Protein AF-A0A235IT20-F1 (afdb_monomer_lite)

Secondary structure (DSSP, 8-state):
----GGG--HHHHHHHTS-HHHHHHHHTSHHHHHHHHHHHHHHHHHHH-SS--HHHHHHHHHTT-STT--TT---

pLDDT: mean 77.55, std 10.57, range [43.34, 90.31]

Radius of gyration: 14.4 Å; chains: 1; bounding box: 33×15×36 Å

Foldseek 3Di:
DDDPLVPQQVLVVVLVVDDPVVSVVQCPDQLSVQVNVLSVVLSVLVVVDPDCDPVNVVCNVCVPPPVPADSVRDD

Sequence (75 aa):
MNLNYGEFHILERELEAFPPMHRIALANHPFTVREMAKQSEDLQHLQETPTLTTEFLQRLRTSSENGGKSLLDLS

Structure (mmCIF, N/CA/C/O backbone):
data_AF-A0A235IT20-F1
#
_entry.id   AF-A0A235IT20-F1
#
loop_
_atom_site.group_PDB
_atom_site.id
_atom_site.type_symbol
_atom_site.label_atom_id
_atom_site.label_alt_id
_atom_site.label_comp_id
_atom_site.label_asym_id
_atom_site.label_entity_id
_atom_site.label_seq_id
_atom_site.pdbx_PDB_ins_code
_atom_site.Cartn_x
_atom_site.Cartn_y
_atom_site.Cartn_z
_atom_site.occupancy
_atom_site.B_iso_or_equiv
_atom_site.auth_seq_id
_atom_site.auth_comp_id
_atom_site.auth_asym_id
_atom_site.auth_atom_id
_atom_site.pdbx_PDB_model_num
ATOM 1 N N . MET A 1 1 ? -0.345 -3.268 20.834 1.00 43.34 1 MET A N 1
ATOM 2 C CA . MET A 1 1 ? 0.470 -3.966 19.816 1.00 43.34 1 MET A CA 1
ATOM 3 C C . MET A 1 1 ? 1.316 -2.887 19.155 1.00 43.34 1 MET A C 1
ATOM 5 O O . MET A 1 1 ? 0.724 -1.949 18.649 1.00 43.34 1 MET A O 1
ATOM 9 N N . ASN A 1 2 ? 2.647 -2.919 19.277 1.00 45.53 2 ASN A N 1
ATOM 10 C CA . ASN A 1 2 ? 3.518 -1.901 18.672 1.00 45.53 2 ASN A CA 1
ATOM 11 C C . ASN A 1 2 ? 3.855 -2.374 17.254 1.00 45.53 2 ASN A C 1
ATOM 13 O O . ASN A 1 2 ? 4.755 -3.191 17.072 1.00 45.53 2 ASN A O 1
ATOM 17 N N . LEU A 1 3 ? 3.052 -1.965 16.273 1.00 55.50 3 LEU A N 1
ATOM 18 C CA . LEU A 1 3 ? 3.317 -2.262 14.869 1.00 55.50 3 LEU A CA 1
ATOM 19 C C . LEU A 1 3 ? 4.419 -1.303 14.402 1.00 55.50 3 LEU A C 1
ATOM 21 O O . LEU A 1 3 ? 4.260 -0.087 14.477 1.00 55.50 3 LEU A O 1
ATOM 25 N N . ASN A 1 4 ? 5.570 -1.839 13.990 1.00 59.16 4 ASN A N 1
ATOM 26 C CA . ASN A 1 4 ? 6.641 -1.029 13.417 1.00 59.16 4 ASN A CA 1
ATOM 27 C C . ASN A 1 4 ? 6.227 -0.616 12.003 1.00 59.16 4 ASN A C 1
ATOM 29 O O . ASN A 1 4 ? 6.340 -1.403 11.065 1.00 59.16 4 ASN A O 1
ATOM 33 N N . TYR A 1 5 ? 5.725 0.612 11.862 1.00 58.75 5 TYR A N 1
ATOM 34 C CA . TYR A 1 5 ? 5.183 1.070 10.590 1.00 58.75 5 TYR A CA 1
ATOM 35 C C . TYR A 1 5 ? 6.239 1.375 9.515 1.00 58.75 5 TYR A C 1
ATOM 37 O O . TYR A 1 5 ? 5.889 1.526 8.347 1.00 58.75 5 TYR A O 1
ATOM 45 N N . GLY A 1 6 ? 7.526 1.412 9.881 1.00 58.16 6 GLY A N 1
ATOM 46 C CA . GLY A 1 6 ? 8.627 1.666 8.946 1.00 58.16 6 GLY A CA 1
ATOM 47 C C . GLY A 1 6 ? 8.858 0.546 7.925 1.00 5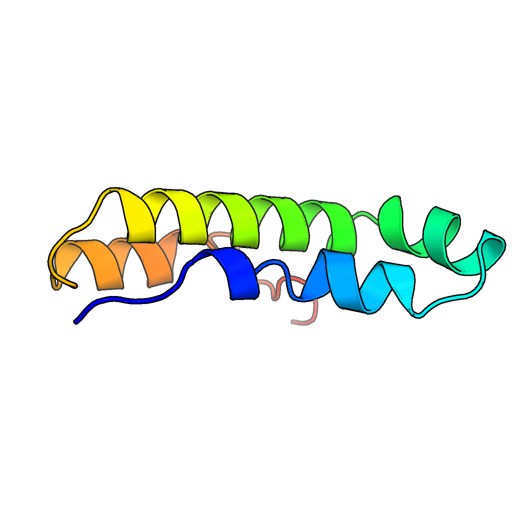8.16 6 GLY A C 1
ATOM 48 O O . GLY A 1 6 ? 9.550 0.762 6.935 1.00 58.16 6 GLY A O 1
ATOM 49 N N . GLU A 1 7 ? 8.276 -0.641 8.128 1.00 60.72 7 GLU A N 1
ATOM 50 C CA . GLU A 1 7 ? 8.448 -1.783 7.220 1.00 60.72 7 GLU A CA 1
ATOM 51 C C . GLU A 1 7 ? 7.380 -1.901 6.122 1.00 60.72 7 GLU A C 1
ATOM 53 O O . GLU A 1 7 ? 7.533 -2.726 5.224 1.00 60.72 7 GLU A O 1
ATOM 58 N N . PHE A 1 8 ? 6.321 -1.087 6.144 1.00 64.44 8 PHE A N 1
ATOM 59 C CA . PHE A 1 8 ? 5.183 -1.263 5.232 1.00 64.44 8 PHE A CA 1
ATOM 60 C C . PHE A 1 8 ? 5.299 -0.524 3.889 1.00 64.44 8 PHE A C 1
ATOM 62 O O . PHE A 1 8 ? 4.381 -0.606 3.078 1.00 64.44 8 PHE A O 1
ATOM 69 N N . HIS A 1 9 ? 6.428 0.129 3.598 1.00 71.38 9 HIS A N 1
ATOM 70 C CA . HIS A 1 9 ? 6.735 0.665 2.261 1.00 71.38 9 HIS A CA 1
ATOM 71 C C . HIS A 1 9 ? 7.177 -0.456 1.300 1.00 71.38 9 HIS A C 1
ATOM 73 O O . HIS A 1 9 ? 8.266 -0.430 0.721 1.00 71.38 9 HIS A O 1
ATOM 79 N N . ILE A 1 10 ? 6.347 -1.493 1.173 1.00 78.44 10 ILE A N 1
ATOM 80 C CA . ILE A 1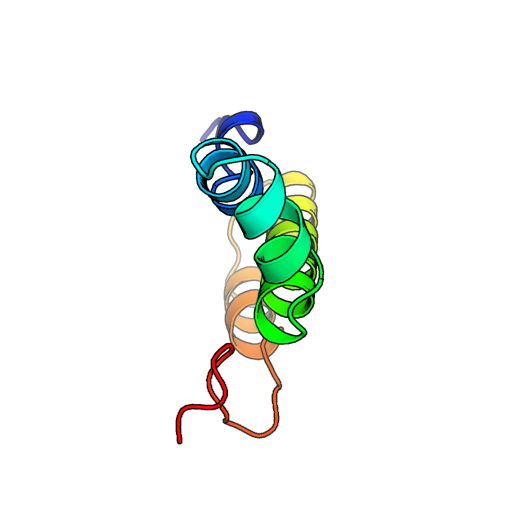 10 ? 6.672 -2.732 0.453 1.00 78.44 10 ILE A CA 1
ATOM 81 C C . ILE A 1 10 ? 6.900 -2.437 -1.032 1.00 78.44 10 ILE A C 1
ATOM 83 O O . ILE A 1 10 ? 7.896 -2.883 -1.593 1.00 78.44 10 ILE A O 1
ATOM 87 N N . LEU A 1 11 ? 6.053 -1.610 -1.651 1.00 78.62 11 LEU A N 1
ATOM 88 C CA . LEU A 1 11 ? 6.189 -1.276 -3.073 1.00 78.62 11 LEU A CA 1
ATOM 89 C C . LEU A 1 11 ? 7.385 -0.396 -3.391 1.00 78.62 11 LEU A C 1
ATOM 91 O O . LEU A 1 11 ? 7.996 -0.567 -4.439 1.00 78.62 11 LEU A O 1
ATOM 95 N N . GLU A 1 12 ? 7.736 0.536 -2.508 1.00 81.94 12 GLU A N 1
ATOM 96 C CA . GLU A 1 12 ? 8.942 1.347 -2.693 1.00 81.94 12 GLU A CA 1
ATOM 97 C C . GLU A 1 12 ? 10.180 0.449 -2.686 1.00 81.94 12 GLU A C 1
ATOM 99 O O . GLU A 1 12 ? 11.019 0.541 -3.581 1.00 81.94 12 GLU A O 1
ATOM 104 N N . ARG A 1 13 ? 10.234 -0.501 -1.744 1.00 84.12 13 ARG A N 1
ATOM 105 C CA . ARG A 1 13 ? 11.300 -1.504 -1.665 1.00 84.12 13 ARG A CA 1
ATOM 106 C C . ARG A 1 13 ? 11.331 -2.418 -2.891 1.00 84.12 13 ARG A C 1
ATOM 108 O O . ARG A 1 13 ? 12.405 -2.706 -3.415 1.00 84.12 13 ARG A O 1
ATOM 115 N N . GLU A 1 14 ? 10.175 -2.882 -3.359 1.00 85.00 14 GLU A N 1
ATOM 116 C CA . GLU A 1 14 ? 10.083 -3.710 -4.566 1.00 85.00 14 GLU A CA 1
ATOM 117 C C . GLU A 1 14 ? 10.535 -2.939 -5.813 1.00 85.00 14 GLU A C 1
ATOM 119 O O . GLU A 1 14 ? 11.281 -3.483 -6.625 1.00 85.00 14 GLU A O 1
ATOM 124 N N . LEU A 1 15 ? 10.172 -1.658 -5.942 1.00 85.00 15 LEU A N 1
ATOM 125 C CA . LEU A 1 15 ? 10.614 -0.786 -7.036 1.00 85.00 15 LEU A CA 1
ATOM 126 C C . LEU A 1 15 ? 12.130 -0.559 -7.036 1.00 85.00 15 LEU A C 1
ATOM 128 O O . LEU A 1 15 ? 12.738 -0.475 -8.105 1.00 85.00 15 LEU A O 1
ATOM 132 N N . GLU A 1 16 ? 12.750 -0.468 -5.860 1.00 86.69 16 GLU A N 1
ATOM 133 C CA . GLU A 1 16 ? 14.204 -0.339 -5.713 1.00 86.69 16 GLU A CA 1
ATOM 134 C C . GLU A 1 16 ? 14.975 -1.588 -6.151 1.00 86.69 16 GLU A C 1
ATOM 136 O O . GLU A 1 16 ? 16.133 -1.471 -6.555 1.00 86.69 16 GLU A O 1
ATOM 141 N N . ALA A 1 17 ? 14.340 -2.764 -6.141 1.00 88.31 17 ALA A N 1
ATOM 142 C CA . ALA A 1 17 ? 14.951 -4.006 -6.610 1.00 88.31 17 ALA A CA 1
ATOM 143 C C . ALA A 1 17 ? 15.069 -4.087 -8.146 1.00 88.31 17 ALA A C 1
ATOM 145 O O . ALA A 1 17 ? 15.803 -4.932 -8.666 1.00 88.31 17 ALA A O 1
ATOM 146 N N . PHE A 1 18 ? 14.374 -3.218 -8.891 1.00 87.06 18 PHE A N 1
ATOM 147 C CA . PHE A 1 18 ? 14.440 -3.190 -10.352 1.00 87.06 18 PHE A CA 1
ATOM 148 C C . PHE A 1 18 ? 15.601 -2.327 -10.874 1.00 87.06 18 PHE A C 1
ATOM 150 O O . PHE A 1 18 ? 15.931 -1.290 -10.293 1.00 87.06 18 PHE A O 1
ATOM 157 N N . PRO A 1 19 ? 16.186 -2.676 -12.040 1.00 90.31 19 PRO A N 1
ATOM 158 C CA . PRO A 1 19 ? 17.163 -1.819 -12.704 1.00 90.31 19 PRO A CA 1
ATOM 159 C C . PRO A 1 19 ? 16.604 -0.408 -12.967 1.00 90.31 19 PRO A C 1
ATOM 161 O O . PRO A 1 19 ? 15.412 -0.286 -13.270 1.00 90.31 19 PRO A O 1
ATOM 164 N N . PRO A 1 20 ? 17.442 0.650 -12.968 1.00 86.44 20 PRO A N 1
ATOM 165 C CA . PRO A 1 20 ? 16.981 2.042 -13.017 1.00 86.44 20 PRO A CA 1
ATOM 166 C C . PRO A 1 20 ? 15.975 2.365 -14.134 1.00 86.44 20 PRO A C 1
ATOM 168 O O . PRO A 1 20 ? 15.007 3.080 -13.896 1.00 86.44 20 PRO A O 1
ATOM 171 N N . MET A 1 21 ? 16.149 1.805 -15.337 1.00 84.62 21 MET A N 1
ATOM 172 C CA . MET A 1 21 ? 15.211 2.034 -16.446 1.00 84.62 21 MET A CA 1
ATOM 173 C C . MET A 1 21 ? 13.826 1.415 -16.208 1.00 84.62 21 MET A C 1
ATOM 175 O O . MET A 1 21 ? 12.813 2.049 -16.494 1.00 84.62 21 MET A O 1
ATOM 179 N N . HIS A 1 22 ? 13.766 0.200 -15.657 1.00 84.44 22 HIS A N 1
ATOM 180 C CA . HIS A 1 22 ? 12.500 -0.471 -15.349 1.00 84.44 22 HIS A CA 1
ATOM 181 C C . HIS A 1 22 ? 11.801 0.184 -14.161 1.00 84.44 22 HIS A C 1
ATOM 183 O O . HIS A 1 22 ? 10.583 0.338 -14.176 1.00 84.44 22 HIS A O 1
ATOM 189 N N . ARG A 1 23 ? 12.576 0.648 -13.174 1.00 86.31 23 ARG A N 1
ATOM 190 C CA . ARG A 1 23 ? 12.060 1.388 -12.023 1.00 86.31 23 ARG A CA 1
ATOM 191 C C . ARG A 1 23 ? 11.292 2.638 -12.449 1.00 86.31 23 ARG A C 1
ATOM 193 O O . ARG A 1 23 ? 10.204 2.859 -11.941 1.00 86.31 23 ARG A O 1
ATOM 200 N N . ILE A 1 24 ? 11.811 3.429 -13.393 1.00 83.75 24 ILE A N 1
ATOM 201 C CA . ILE A 1 24 ? 11.120 4.640 -13.878 1.00 83.75 24 ILE A CA 1
ATOM 202 C C . ILE A 1 24 ? 9.810 4.280 -14.592 1.00 83.75 24 ILE A C 1
ATOM 204 O O . ILE A 1 24 ? 8.793 4.936 -14.378 1.00 83.75 24 ILE A O 1
ATOM 208 N N . ALA A 1 25 ? 9.817 3.240 -15.429 1.00 86.69 25 ALA A N 1
ATOM 209 C CA . ALA A 1 25 ? 8.618 2.805 -16.143 1.00 86.69 25 ALA A CA 1
ATOM 210 C C . ALA A 1 25 ? 7.531 2.282 -15.186 1.00 86.69 25 ALA A C 1
ATOM 212 O O . ALA A 1 25 ? 6.365 2.640 -15.330 1.00 86.69 25 ALA A O 1
ATOM 213 N N . LEU A 1 26 ? 7.920 1.479 -14.190 1.00 85.88 26 LEU A N 1
ATOM 214 C CA . LEU A 1 26 ? 7.010 0.927 -13.187 1.00 85.88 26 LEU A CA 1
ATOM 215 C C . LEU A 1 26 ? 6.513 2.001 -12.215 1.00 85.88 26 LEU A C 1
ATOM 217 O O . LEU A 1 26 ? 5.315 2.085 -11.984 1.00 85.88 26 LEU A O 1
ATOM 221 N N . ALA A 1 27 ? 7.389 2.873 -11.706 1.00 85.06 27 ALA A N 1
ATOM 222 C CA . ALA A 1 27 ? 7.008 3.937 -10.773 1.00 85.06 27 ALA A CA 1
ATOM 223 C C . ALA A 1 27 ? 5.989 4.920 -11.374 1.00 85.06 27 ALA A C 1
ATOM 225 O O . ALA A 1 27 ? 5.140 5.441 -10.659 1.00 85.06 27 ALA A O 1
ATOM 226 N N . ASN A 1 28 ? 6.045 5.141 -12.690 1.00 85.88 28 ASN A N 1
ATOM 227 C CA . ASN A 1 28 ? 5.104 6.009 -13.398 1.00 85.88 28 ASN A CA 1
ATOM 228 C C . ASN A 1 28 ? 3.853 5.273 -13.907 1.00 85.88 28 ASN A C 1
ATOM 230 O O . ASN A 1 28 ? 2.976 5.901 -14.505 1.00 85.88 28 ASN A O 1
ATOM 234 N N . HIS A 1 29 ? 3.750 3.955 -13.710 1.00 87.31 29 HIS A N 1
ATOM 235 C CA . HIS A 1 29 ? 2.592 3.201 -14.167 1.00 87.31 29 HIS A CA 1
ATOM 236 C C . HIS A 1 29 ? 1.349 3.579 -13.337 1.00 87.31 29 HIS A C 1
ATOM 238 O O . HIS A 1 29 ? 1.423 3.578 -12.106 1.00 87.31 29 HIS A O 1
ATOM 244 N N . PRO A 1 30 ? 0.178 3.835 -13.957 1.00 84.56 30 PRO A N 1
ATOM 245 C CA . PRO A 1 30 ? -1.027 4.256 -13.235 1.00 84.56 30 PRO A CA 1
ATOM 246 C C . PRO A 1 30 ? -1.447 3.324 -12.090 1.00 84.56 30 PRO A C 1
ATOM 248 O O . PRO A 1 30 ? -1.933 3.796 -11.064 1.00 84.56 30 PRO A O 1
ATOM 251 N N . PHE A 1 31 ? -1.242 2.011 -12.241 1.00 84.62 31 PHE A N 1
ATOM 252 C CA . PHE A 1 31 ? -1.527 1.041 -11.174 1.00 84.62 31 PHE A CA 1
ATOM 253 C C . PHE A 1 31 ? -0.553 1.158 -10.004 1.00 84.62 31 PHE A C 1
ATOM 255 O O . PHE A 1 31 ? -0.987 1.132 -8.860 1.00 84.62 31 PHE A O 1
ATOM 262 N N . THR A 1 32 ? 0.737 1.352 -10.274 1.00 84.81 32 THR A N 1
ATOM 263 C CA . THR A 1 32 ? 1.749 1.513 -9.227 1.00 84.81 32 THR A CA 1
ATOM 264 C C . THR A 1 32 ? 1.520 2.798 -8.446 1.00 8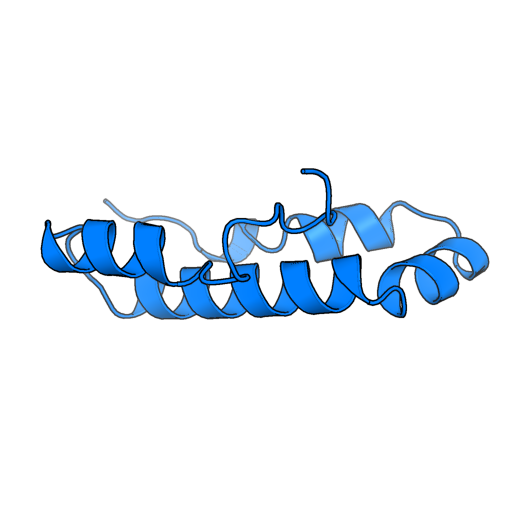4.81 32 THR A C 1
ATOM 266 O O . THR A 1 32 ? 1.509 2.766 -7.223 1.00 84.81 32 THR A O 1
ATOM 269 N N . VAL A 1 33 ? 1.238 3.910 -9.132 1.00 85.69 33 VAL A N 1
ATOM 270 C CA . VAL A 1 33 ? 0.901 5.185 -8.477 1.00 85.69 33 VAL A CA 1
ATOM 271 C C . VAL A 1 33 ? -0.326 5.034 -7.576 1.00 85.69 33 VAL A C 1
ATOM 273 O O . VAL A 1 33 ? -0.328 5.502 -6.440 1.00 85.69 33 VAL A O 1
ATOM 276 N N . ARG A 1 34 ? -1.369 4.356 -8.067 1.00 83.56 34 ARG A N 1
ATOM 277 C CA . ARG A 1 34 ? -2.603 4.124 -7.309 1.00 83.56 34 ARG A CA 1
ATOM 278 C C . ARG A 1 34 ? -2.374 3.242 -6.087 1.00 83.56 34 ARG A C 1
ATOM 280 O O . ARG A 1 34 ? -2.873 3.551 -5.011 1.00 83.56 34 ARG A O 1
ATOM 287 N N . GLU A 1 35 ? -1.633 2.160 -6.261 1.00 84.25 35 GLU A N 1
ATOM 288 C CA . GLU A 1 35 ? -1.317 1.234 -5.184 1.00 84.25 35 GLU A CA 1
ATOM 289 C C . GLU A 1 35 ? -0.442 1.913 -4.116 1.00 84.25 35 GLU A C 1
ATOM 291 O O . GLU A 1 35 ? -0.750 1.812 -2.932 1.00 84.25 35 GLU A O 1
ATOM 296 N N . MET A 1 36 ? 0.582 2.678 -4.513 1.00 84.62 36 MET A N 1
ATOM 297 C CA . MET A 1 36 ? 1.408 3.448 -3.575 1.00 84.62 36 MET A CA 1
ATOM 298 C C . MET A 1 36 ? 0.573 4.463 -2.790 1.00 84.62 36 MET A C 1
ATOM 300 O O . MET A 1 36 ? 0.683 4.520 -1.568 1.00 84.62 36 MET A O 1
ATOM 304 N N . ALA A 1 37 ? -0.308 5.212 -3.464 1.00 84.88 37 ALA A N 1
ATOM 305 C CA . ALA A 1 37 ? -1.204 6.157 -2.799 1.00 84.88 37 ALA A CA 1
ATOM 306 C C . ALA A 1 37 ? -2.110 5.459 -1.771 1.00 84.88 37 ALA A C 1
ATOM 308 O O . ALA A 1 37 ? -2.251 5.940 -0.647 1.00 84.88 37 ALA A O 1
ATOM 309 N N . LYS A 1 38 ? -2.660 4.291 -2.127 1.00 84.31 38 LYS A N 1
ATOM 310 C CA . LYS A 1 38 ? -3.496 3.497 -1.226 1.00 84.31 38 LYS A CA 1
ATOM 311 C C . LYS A 1 38 ? -2.712 2.966 -0.024 1.00 84.31 38 LYS A C 1
ATOM 313 O O . LYS A 1 38 ? -3.187 3.073 1.101 1.00 84.31 38 LYS A O 1
ATOM 318 N N . GLN A 1 39 ? -1.513 2.422 -0.238 1.00 83.38 39 GLN A N 1
ATOM 319 C CA . GLN A 1 39 ? -0.664 1.943 0.856 1.00 83.38 39 GLN A CA 1
ATOM 320 C C . GLN A 1 39 ? -0.294 3.074 1.819 1.00 83.38 39 GLN A C 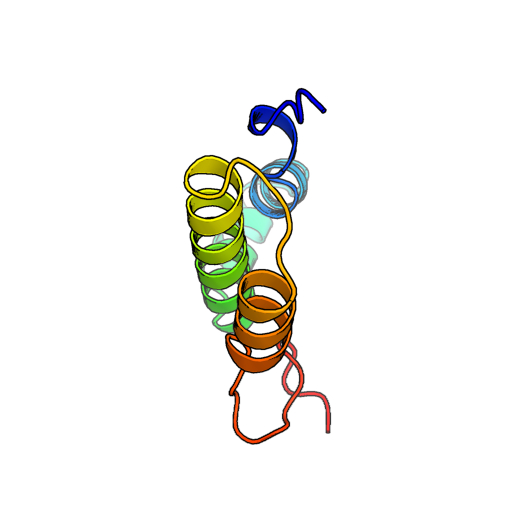1
ATOM 322 O O . GLN A 1 39 ? -0.341 2.875 3.032 1.00 83.38 39 GLN A O 1
ATOM 327 N N . SER A 1 40 ? 0.025 4.266 1.304 1.00 84.75 40 SER A N 1
ATOM 328 C CA . SER A 1 40 ? 0.301 5.439 2.139 1.00 84.75 40 SER A CA 1
ATOM 329 C C . SER A 1 40 ? -0.909 5.862 2.976 1.00 84.75 40 SER A C 1
ATOM 331 O O . SER A 1 40 ? -0.759 6.098 4.173 1.00 84.75 40 SER A O 1
ATOM 333 N N . GLU A 1 41 ? -2.100 5.922 2.378 1.00 85.44 41 GLU A N 1
ATOM 334 C CA . GLU A 1 41 ? -3.340 6.266 3.086 1.00 85.44 41 GLU A CA 1
ATOM 335 C C . GLU A 1 41 ? -3.679 5.235 4.175 1.00 85.44 41 GLU A C 1
ATOM 337 O O . GLU A 1 41 ? -3.941 5.594 5.326 1.00 85.44 41 GLU A O 1
ATOM 342 N N . ASP A 1 42 ? -3.622 3.944 3.839 1.00 84.12 42 ASP A N 1
ATOM 343 C CA . AS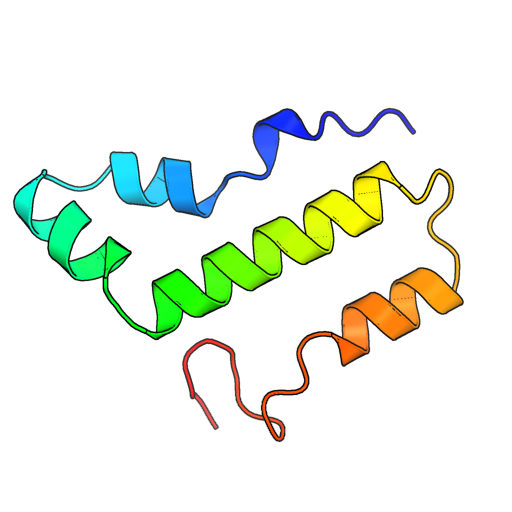P A 1 42 ? -3.893 2.858 4.782 1.00 84.12 42 ASP A CA 1
ATOM 344 C C . ASP A 1 42 ? -2.895 2.886 5.955 1.00 84.12 42 ASP A C 1
ATOM 346 O O . ASP A 1 42 ? -3.282 2.683 7.111 1.00 84.12 42 ASP A O 1
ATOM 350 N N . LEU A 1 43 ? -1.621 3.196 5.688 1.00 84.12 43 LEU A N 1
ATOM 351 C CA . LEU A 1 43 ? -0.595 3.328 6.722 1.00 84.12 43 LEU A CA 1
ATOM 352 C C . LEU A 1 43 ? -0.802 4.529 7.628 1.00 84.12 43 LEU A C 1
ATOM 354 O O . LEU A 1 43 ? -0.677 4.390 8.847 1.00 84.12 43 LEU A O 1
ATOM 358 N N . GLN A 1 44 ? -1.135 5.684 7.059 1.00 84.38 44 GLN A N 1
ATOM 359 C CA . GLN A 1 44 ? -1.466 6.869 7.841 1.00 84.38 44 GLN A CA 1
ATOM 360 C C . GLN A 1 44 ? -2.633 6.560 8.786 1.00 84.38 44 GLN A C 1
ATOM 362 O O . GLN A 1 44 ? -2.551 6.791 9.993 1.00 84.38 44 GLN A O 1
ATOM 367 N N . HIS A 1 45 ? -3.686 5.932 8.265 1.00 82.88 45 HIS A N 1
ATOM 368 C CA . HIS A 1 45 ? -4.833 5.526 9.063 1.00 82.88 45 HIS A CA 1
ATOM 369 C C . HIS A 1 45 ? -4.475 4.531 10.175 1.00 82.88 45 HIS A C 1
ATOM 371 O O . HIS A 1 45 ? -5.025 4.636 11.273 1.00 82.88 45 HIS A O 1
ATOM 377 N N . LEU A 1 46 ? -3.574 3.577 9.923 1.00 83.19 46 LEU A N 1
ATOM 378 C CA . LEU A 1 46 ? -3.085 2.643 10.944 1.00 83.19 46 LEU A CA 1
ATOM 379 C C . LEU A 1 46 ? -2.273 3.347 12.041 1.00 83.19 46 LEU A C 1
ATOM 381 O O . LEU A 1 46 ? -2.395 2.994 13.213 1.00 83.19 46 LEU A O 1
ATOM 385 N N . GLN A 1 47 ? -1.462 4.344 11.684 1.00 82.69 47 GLN A N 1
ATOM 386 C CA . GLN A 1 47 ? -0.680 5.126 12.647 1.00 82.69 47 GLN A CA 1
ATOM 387 C C . GLN A 1 47 ? -1.571 5.989 13.547 1.00 82.69 47 GLN A C 1
ATOM 389 O O . GLN A 1 47 ? -1.319 6.100 14.746 1.00 82.69 47 GLN A O 1
ATOM 394 N N . GLU A 1 48 ? -2.630 6.569 12.982 1.00 83.81 48 GLU A N 1
ATOM 395 C CA . GLU A 1 48 ? -3.586 7.418 13.702 1.00 83.81 48 GLU A CA 1
ATOM 396 C C . GLU A 1 48 ? -4.573 6.616 14.566 1.00 83.81 48 GLU A C 1
ATOM 398 O O . GLU A 1 48 ? -5.214 7.172 15.460 1.00 83.81 48 GLU A O 1
ATOM 403 N N . THR A 1 49 ? -4.695 5.306 14.328 1.00 79.62 49 THR A N 1
ATOM 404 C CA . THR A 1 49 ? -5.687 4.445 14.981 1.00 79.62 49 THR A CA 1
ATOM 405 C C . THR A 1 49 ? -5.021 3.510 16.003 1.00 79.62 49 THR A C 1
ATOM 407 O O . THR A 1 49 ? -4.506 2.453 15.639 1.00 79.62 49 THR A O 1
ATOM 410 N N . PRO A 1 50 ? -5.062 3.821 17.315 1.00 72.62 50 PRO A N 1
ATOM 411 C CA . PRO A 1 50 ? -4.377 3.030 18.343 1.00 72.62 50 PRO A CA 1
ATOM 412 C C . PRO A 1 50 ? -5.011 1.652 18.594 1.00 72.62 50 PRO A C 1
ATOM 414 O O . PRO A 1 50 ? -4.405 0.793 19.235 1.00 72.62 50 PRO A O 1
ATOM 417 N N . THR A 1 51 ? -6.249 1.430 18.147 1.00 80.88 51 THR A N 1
ATOM 418 C CA . THR A 1 51 ? -6.970 0.157 18.281 1.00 80.88 51 THR A CA 1
ATOM 419 C C . THR A 1 51 ? -7.762 -0.107 17.012 1.00 80.88 51 THR A C 1
ATOM 421 O O . THR A 1 51 ? -8.547 0.738 16.602 1.00 80.88 51 THR A O 1
ATOM 424 N N . LEU A 1 52 ? -7.586 -1.283 16.409 1.00 81.69 52 LEU A N 1
ATOM 425 C CA . LEU A 1 52 ? -8.296 -1.690 15.195 1.00 81.69 52 LEU A CA 1
ATOM 426 C C . LEU A 1 52 ? -9.790 -1.894 15.496 1.00 81.69 52 LEU A C 1
ATOM 428 O O . LEU A 1 52 ? -10.210 -2.992 15.861 1.00 81.69 52 LEU A O 1
ATOM 432 N N . THR A 1 53 ? -10.585 -0.829 15.397 1.00 85.06 53 THR A N 1
ATOM 433 C CA . THR A 1 53 ? -12.032 -0.892 15.629 1.00 85.06 53 THR A CA 1
ATOM 434 C C . THR A 1 53 ? -12.775 -1.430 14.407 1.00 85.06 53 THR A C 1
ATOM 436 O O . THR A 1 53 ? -12.242 -1.499 13.296 1.00 85.06 53 THR A O 1
ATOM 439 N N . THR A 1 54 ? -14.039 -1.804 14.592 1.00 85.25 54 THR A N 1
ATOM 440 C CA . THR A 1 54 ? -14.906 -2.238 13.489 1.00 85.25 54 THR A CA 1
ATOM 441 C C . THR A 1 54 ? -15.062 -1.144 12.434 1.00 85.25 54 THR A C 1
ATOM 443 O O . THR A 1 54 ? -15.047 -1.440 11.243 1.00 85.25 54 THR A O 1
ATOM 446 N N . GLU A 1 55 ? -15.155 0.118 12.853 1.00 83.62 55 GLU A N 1
ATOM 447 C CA . GLU A 1 55 ? -15.257 1.280 11.966 1.00 83.62 55 GLU A CA 1
ATOM 448 C C . GLU A 1 55 ? -13.981 1.446 11.138 1.00 83.62 55 GLU A C 1
ATOM 450 O O . GLU A 1 55 ? -14.053 1.689 9.934 1.00 83.62 55 GLU A O 1
ATOM 455 N N . PHE A 1 56 ? -12.813 1.240 11.756 1.00 83.62 56 PHE A N 1
ATOM 456 C CA . PHE A 1 56 ? -11.541 1.214 11.039 1.00 83.62 56 PHE A CA 1
ATOM 457 C C . PHE A 1 56 ? -11.522 0.103 9.980 1.00 83.62 56 PHE A C 1
ATOM 459 O O . PHE A 1 56 ? -11.185 0.365 8.828 1.00 83.62 56 PHE A O 1
ATOM 466 N N . LEU A 1 57 ? -11.927 -1.123 10.335 1.00 81.94 57 LEU A N 1
ATOM 467 C CA . LEU A 1 57 ? -11.961 -2.255 9.400 1.00 81.94 57 LEU A CA 1
ATOM 468 C C . LEU A 1 57 ? -12.965 -2.045 8.260 1.00 81.94 57 LEU A C 1
ATOM 470 O O . LEU A 1 57 ? -12.695 -2.428 7.122 1.00 81.94 57 LEU A O 1
ATOM 474 N N . GLN A 1 58 ? -14.111 -1.427 8.544 1.00 82.75 58 GLN A N 1
ATOM 475 C CA . GLN A 1 58 ? -15.084 -1.052 7.521 1.00 82.75 58 GLN A CA 1
ATOM 476 C C . GLN A 1 58 ? -14.505 -0.001 6.579 1.00 82.75 58 GLN A C 1
ATOM 478 O O . GLN A 1 58 ? -14.552 -0.204 5.368 1.00 82.75 58 GLN A O 1
ATOM 483 N N . ARG A 1 59 ? -13.883 1.055 7.117 1.00 79.75 59 ARG A N 1
ATOM 484 C CA . ARG A 1 59 ? -13.223 2.092 6.316 1.00 79.75 59 ARG A CA 1
ATOM 485 C C . ARG A 1 59 ? -12.102 1.516 5.454 1.00 79.75 59 ARG A C 1
ATOM 487 O O . ARG A 1 59 ? -12.040 1.838 4.278 1.00 79.75 59 ARG A O 1
ATOM 494 N N . LEU A 1 60 ? -11.263 0.634 6.000 1.00 81.00 60 LEU A N 1
ATOM 495 C CA . LEU A 1 60 ? -10.187 -0.035 5.258 1.00 81.00 60 LEU A CA 1
ATOM 496 C C . LEU A 1 60 ? -10.733 -0.917 4.124 1.00 81.00 60 LEU A C 1
ATOM 498 O O . LEU A 1 60 ? -10.145 -1.015 3.051 1.00 81.00 60 LEU A O 1
ATOM 502 N N . ARG A 1 61 ? -11.879 -1.564 4.350 1.00 77.00 61 ARG A N 1
ATOM 503 C CA . ARG A 1 61 ? -12.547 -2.381 3.333 1.00 77.00 61 ARG A CA 1
ATOM 504 C C . ARG A 1 61 ? -13.147 -1.532 2.211 1.00 77.00 61 ARG A C 1
ATOM 506 O O . ARG A 1 61 ? -13.166 -1.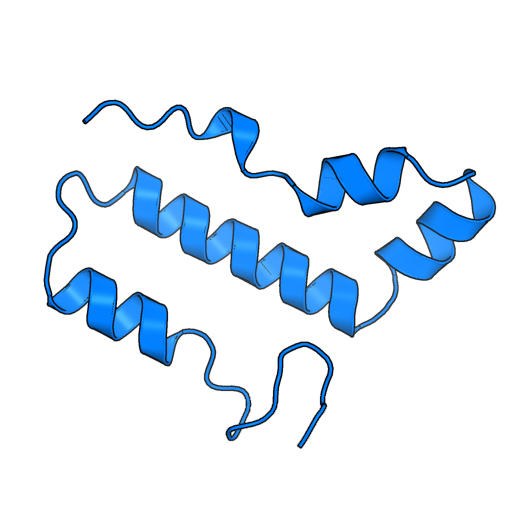987 1.071 1.00 77.00 61 ARG A O 1
ATOM 513 N N . THR A 1 62 ? -13.653 -0.340 2.524 1.00 75.94 62 THR A N 1
ATOM 514 C CA . THR A 1 62 ? -14.321 0.545 1.557 1.00 75.94 62 THR A CA 1
ATOM 515 C C . THR A 1 62 ? -13.408 1.613 0.960 1.00 75.94 62 THR A C 1
ATOM 517 O O . THR A 1 62 ? -13.784 2.195 -0.047 1.00 75.94 62 THR A O 1
ATOM 520 N N . SER A 1 63 ? -12.212 1.863 1.508 1.00 69.12 63 SER A N 1
ATOM 521 C CA . SER A 1 63 ? -11.256 2.851 0.968 1.00 69.12 63 SER A CA 1
ATOM 522 C C . SER A 1 63 ? -10.819 2.521 -0.461 1.00 69.12 63 SER A C 1
ATOM 524 O O . SER A 1 63 ? -10.445 3.396 -1.232 1.00 69.12 63 SER A O 1
ATOM 526 N N . SER A 1 64 ? -10.942 1.252 -0.854 1.00 64.12 64 SER A N 1
ATOM 527 C CA . SER A 1 64 ? -10.667 0.761 -2.202 1.00 64.12 64 SER A CA 1
ATOM 528 C C . SER A 1 64 ? -11.874 0.843 -3.149 1.00 64.12 64 SER A C 1
ATOM 530 O O . SER A 1 64 ? -12.078 -0.068 -3.959 1.00 64.12 64 SER A O 1
ATOM 532 N N . GLU A 1 65 ? -12.704 1.884 -3.061 1.00 63.62 65 GLU A N 1
ATOM 533 C CA . GLU A 1 65 ? -13.880 2.043 -3.924 1.00 63.62 65 GLU A CA 1
ATOM 534 C C . GLU A 1 65 ? -13.468 2.428 -5.360 1.00 63.62 65 GLU A C 1
ATOM 536 O O . GLU A 1 65 ? -13.517 3.575 -5.789 1.00 63.62 65 GLU A O 1
ATOM 541 N N . ASN A 1 66 ? -13.033 1.429 -6.128 1.00 69.12 66 ASN A N 1
ATOM 542 C CA . ASN A 1 66 ? -12.642 1.544 -7.535 1.00 69.12 66 ASN A CA 1
ATOM 543 C C . ASN A 1 66 ? -13.752 1.015 -8.465 1.00 69.12 66 ASN A C 1
ATOM 545 O O . ASN A 1 66 ? -13.497 0.261 -9.402 1.00 69.12 66 ASN A O 1
ATOM 549 N N . GLY A 1 67 ? -15.019 1.304 -8.149 1.00 66.88 67 GLY A N 1
ATOM 550 C CA . GLY A 1 67 ? -16.166 0.775 -8.903 1.00 66.88 67 GLY A CA 1
ATOM 551 C C . GLY A 1 67 ? -16.234 -0.760 -8.935 1.00 66.88 67 GLY A C 1
ATOM 552 O O . GLY A 1 67 ? -16.687 -1.332 -9.922 1.00 66.88 67 GLY A O 1
ATOM 553 N N . GLY A 1 68 ? -15.727 -1.426 -7.890 1.00 67.00 68 GLY A N 1
ATOM 554 C CA . GLY A 1 68 ? -15.645 -2.889 -7.796 1.00 67.00 68 GLY A CA 1
ATOM 555 C C . GLY A 1 68 ? -14.462 -3.531 -8.534 1.00 67.00 68 GLY A C 1
ATOM 556 O O . GLY A 1 68 ? -14.311 -4.746 -8.470 1.00 67.00 68 GLY A O 1
ATOM 557 N N . LYS A 1 69 ? -13.612 -2.745 -9.206 1.00 66.06 69 LYS A N 1
ATOM 558 C CA . LYS A 1 69 ? -12.437 -3.243 -9.932 1.00 66.06 69 LYS A CA 1
ATOM 559 C C . LYS A 1 69 ? -11.243 -3.428 -9.003 1.00 66.06 69 LYS A C 1
ATOM 561 O O . LYS A 1 69 ? -11.003 -2.608 -8.114 1.00 66.06 69 LYS A O 1
ATOM 566 N N . SER A 1 70 ? -10.439 -4.455 -9.269 1.00 69.06 70 SER A N 1
ATOM 567 C CA . SER A 1 70 ? -9.131 -4.625 -8.628 1.00 69.06 70 SER A CA 1
ATOM 568 C C . SER A 1 70 ? -8.236 -3.390 -8.826 1.00 69.06 70 SER A C 1
ATOM 570 O O . SER A 1 70 ? -8.401 -2.628 -9.782 1.00 69.06 70 SER A O 1
ATOM 572 N N . LEU A 1 71 ? -7.245 -3.203 -7.950 1.00 69.31 71 LEU A N 1
ATOM 573 C CA . LEU A 1 71 ? -6.179 -2.201 -8.114 1.00 69.31 71 LEU A CA 1
ATOM 574 C C . LEU A 1 71 ? -5.393 -2.381 -9.423 1.00 69.31 71 LEU A C 1
ATOM 576 O O . LEU A 1 71 ? -4.877 -1.408 -9.970 1.00 69.31 71 LEU A O 1
ATOM 580 N N . LEU A 1 72 ? -5.389 -3.604 -9.960 1.00 70.75 72 LEU A N 1
ATOM 581 C CA . LEU A 1 72 ? -4.794 -3.967 -11.249 1.00 70.75 72 LEU A CA 1
ATOM 582 C C . LEU A 1 72 ? -5.808 -3.977 -12.411 1.00 70.75 72 LEU A C 1
ATOM 584 O O . LEU A 1 72 ? -5.516 -4.520 -13.471 1.00 70.75 72 LEU A O 1
ATOM 588 N N . ASP A 1 73 ? -7.011 -3.431 -12.200 1.00 68.19 73 ASP A N 1
ATOM 589 C CA . ASP A 1 73 ? -8.139 -3.399 -13.151 1.00 68.19 73 ASP A CA 1
ATOM 590 C C . ASP A 1 73 ? -8.559 -4.772 -13.714 1.00 68.19 73 ASP A C 1
ATOM 592 O O . ASP A 1 73 ? -9.154 -4.884 -14.783 1.00 68.19 73 ASP A O 1
ATOM 596 N N . LEU A 1 74 ? -8.261 -5.835 -12.969 1.00 65.75 74 LEU A N 1
ATOM 597 C CA . LEU A 1 74 ? -8.780 -7.172 -13.229 1.00 65.75 74 LEU A CA 1
ATOM 598 C C . LEU A 1 74 ? -10.230 -7.227 -12.723 1.00 65.75 74 LEU A C 1
ATOM 600 O O . LEU A 1 74 ? -10.478 -6.945 -11.545 1.00 65.75 74 LEU A O 1
ATOM 604 N N . SER A 1 75 ? -11.163 -7.520 -13.633 1.00 57.94 75 SER A N 1
ATOM 605 C CA . SER A 1 75 ? -12.595 -7.724 -13.370 1.00 57.94 75 SER A CA 1
ATOM 606 C C . SER A 1 75 ? -12.904 -9.162 -12.986 1.00 57.94 75 SER A C 1
ATOM 608 O O . SER A 1 75 ? -12.403 -10.048 -13.718 1.00 57.94 75 SER A O 1
#